Protein AF-A0A9D3ZJ87-F1 (afdb_monomer_lite)

Secondary structure (DSSP, 8-state):
-PPPPPHHHHHHHHHHHHHHTTEEEEPSSSSS--TTTS--STTT--GGGS-TT-HHHHHHHTTSPPP-GGG-S-EEEETTSTT----HHHHHHHHHHHH--TT-HHHHHHHHS---HHHHT--

Sequence (123 aa):
MKHKCSYMWKAVAKAWPLLCSNMIWSIGNGGTVWCWEDNWVPTIGPLNQYVLGHDDVVNRIISIPPPSESAGLDTLSWSKTTSGVFSVKSGYSLLKEESWNPKDEIWNVVWKAPGPQRVRQFI

Radius of gyration: 20.18 Å; chains: 1; bounding box: 50×33×56 Å

Organism: NCBI:txid47602

Structure (mmCIF, N/CA/C/O backbone):
data_AF-A0A9D3ZJ87-F1
#
_entry.id   AF-A0A9D3ZJ87-F1
#
loop_
_atom_site.group_PDB
_atom_site.id
_atom_site.type_symbol
_atom_site.label_atom_id
_atom_site.label_alt_id
_atom_site.label_comp_id
_atom_site.label_asym_id
_atom_site.label_entity_id
_atom_site.label_seq_id
_atom_site.pdbx_PDB_ins_code
_atom_site.Cartn_x
_atom_site.Cartn_y
_atom_site.Cartn_z
_atom_site.occupancy
_atom_site.B_iso_or_equiv
_atom_site.auth_seq_id
_atom_site.auth_comp_id
_atom_site.auth_asym_id
_atom_site.auth_atom_id
_atom_site.pdbx_PDB_model_num
ATOM 1 N N . MET A 1 1 ? -6.161 -22.642 30.252 1.00 41.47 1 MET A N 1
ATOM 2 C CA . MET A 1 1 ? -6.887 -21.355 30.352 1.00 41.47 1 MET A CA 1
ATOM 3 C C . MET A 1 1 ? -6.684 -20.591 29.049 1.00 41.47 1 MET A C 1
ATOM 5 O O . MET A 1 1 ? -5.540 -20.363 28.688 1.00 41.47 1 MET A O 1
ATOM 9 N N . LYS A 1 2 ? -7.742 -20.259 28.297 1.00 55.22 2 LYS A N 1
ATOM 10 C CA . LYS A 1 2 ? -7.614 -19.388 27.113 1.00 55.22 2 LYS A CA 1
ATOM 11 C C . LYS A 1 2 ? -7.743 -17.939 27.581 1.00 55.22 2 LYS A C 1
ATOM 13 O O . LYS A 1 2 ? -8.790 -17.571 28.108 1.00 55.22 2 LYS A O 1
ATOM 18 N N . HIS A 1 3 ? -6.695 -17.133 27.424 1.00 64.25 3 HIS A N 1
ATOM 19 C CA . HIS A 1 3 ? -6.775 -15.703 27.717 1.00 64.25 3 HIS A CA 1
ATOM 20 C C . HIS A 1 3 ? -7.796 -15.048 26.778 1.00 64.25 3 HIS A C 1
ATOM 22 O O . HIS A 1 3 ? -7.715 -15.186 25.556 1.00 64.25 3 HIS A O 1
ATOM 28 N N . LYS A 1 4 ? -8.785 -14.344 27.342 1.00 77.19 4 LYS A N 1
ATOM 29 C CA . LYS A 1 4 ? -9.689 -13.505 26.549 1.00 77.19 4 LYS A CA 1
ATOM 30 C C . LYS A 1 4 ? -8.874 -12.346 25.970 1.00 77.19 4 LYS A 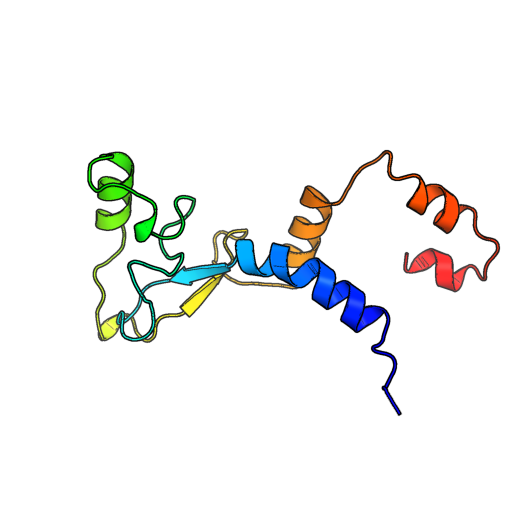C 1
ATOM 32 O O . LYS A 1 4 ? -8.349 -11.528 26.716 1.00 77.19 4 LYS A O 1
ATOM 37 N N . CYS A 1 5 ? -8.785 -12.283 24.644 1.00 75.31 5 CYS A N 1
ATOM 38 C CA . CYS A 1 5 ? -8.173 -11.160 23.936 1.00 75.31 5 CYS A CA 1
ATOM 39 C C . CYS A 1 5 ? -8.980 -9.869 24.190 1.00 75.31 5 CYS A C 1
ATOM 41 O O . CYS A 1 5 ? -10.217 -9.925 24.238 1.00 75.31 5 CYS A O 1
ATOM 43 N N . SER A 1 6 ? -8.307 -8.728 24.377 1.00 84.12 6 SER A N 1
ATOM 44 C CA . SER A 1 6 ? -8.972 -7.459 24.712 1.00 84.12 6 SER A CA 1
ATOM 45 C C . SER A 1 6 ? -9.861 -6.963 23.564 1.00 84.12 6 SER A C 1
ATOM 47 O O . SER A 1 6 ? -9.618 -7.270 22.396 1.00 84.12 6 SER A O 1
ATOM 49 N N . TYR A 1 7 ? -10.902 -6.182 23.877 1.00 77.31 7 TYR A N 1
ATOM 50 C CA . TYR A 1 7 ? -11.768 -5.582 22.851 1.00 77.31 7 TYR A CA 1
ATOM 51 C C . TYR A 1 7 ? -10.989 -4.688 21.880 1.00 77.31 7 TYR A C 1
ATOM 53 O O . TYR A 1 7 ? -11.280 -4.692 20.689 1.00 77.31 7 TYR A O 1
ATOM 61 N N . MET A 1 8 ? -9.952 -4.005 22.371 1.00 74.19 8 MET A N 1
ATOM 62 C CA . MET A 1 8 ? -9.047 -3.208 21.545 1.00 74.19 8 MET A CA 1
ATOM 63 C C . MET A 1 8 ? -8.314 -4.074 20.514 1.00 74.19 8 MET A C 1
ATOM 65 O O . MET A 1 8 ? -8.360 -3.770 19.328 1.00 74.19 8 MET A O 1
ATOM 69 N N . TRP A 1 9 ? -7.709 -5.192 20.928 1.00 75.06 9 TRP A N 1
ATOM 70 C CA . TRP A 1 9 ? -7.021 -6.096 19.999 1.00 75.06 9 TRP A CA 1
ATOM 71 C C . TRP A 1 9 ? -7.972 -6.741 18.992 1.00 75.06 9 TRP A C 1
ATOM 73 O O . TRP A 1 9 ? -7.603 -6.928 17.838 1.00 75.06 9 TRP A O 1
ATOM 83 N N . LYS A 1 10 ? -9.221 -7.014 19.385 1.00 78.94 10 LYS A N 1
ATOM 84 C CA . LYS A 1 10 ? -10.262 -7.470 18.452 1.00 78.94 10 LYS A CA 1
ATOM 85 C C . LYS A 1 10 ? -10.635 -6.397 17.428 1.00 78.94 10 LYS A C 1
ATOM 87 O O . LYS A 1 10 ? -10.821 -6.727 16.263 1.00 78.94 10 LYS A O 1
ATOM 92 N N . ALA A 1 11 ? -10.741 -5.136 17.846 1.00 78.75 11 ALA A N 1
ATOM 93 C CA . ALA A 1 11 ? -11.019 -4.021 16.944 1.00 78.75 11 ALA A CA 1
ATOM 94 C C . ALA A 1 11 ? -9.863 -3.801 15.957 1.00 78.75 11 ALA A C 1
ATOM 96 O O . ALA A 1 11 ? -10.104 -3.700 14.758 1.00 78.75 11 ALA A O 1
ATOM 97 N N . VAL A 1 12 ? -8.615 -3.829 16.441 1.00 80.25 12 VAL A N 1
ATOM 98 C CA . VAL A 1 12 ? -7.415 -3.757 15.592 1.00 80.25 12 VAL A CA 1
ATOM 99 C C . VAL A 1 12 ? -7.386 -4.919 14.604 1.00 80.25 12 VAL A C 1
ATOM 101 O O . VAL A 1 12 ? -7.238 -4.687 13.411 1.00 80.25 12 VAL A O 1
ATOM 104 N N . ALA A 1 13 ? -7.611 -6.154 15.060 1.00 82.25 13 ALA A N 1
ATOM 105 C CA . ALA A 1 13 ? -7.657 -7.323 14.182 1.00 82.25 13 ALA A CA 1
ATOM 106 C C . ALA A 1 13 ? -8.766 -7.228 13.121 1.00 82.25 13 ALA A C 1
ATOM 108 O O . ALA A 1 13 ? -8.582 -7.694 12.003 1.00 82.25 13 ALA A O 1
ATOM 109 N N . LYS A 1 14 ? -9.903 -6.600 13.446 1.00 81.81 14 LYS A N 1
ATOM 110 C CA . LYS A 1 14 ? -10.996 -6.368 12.493 1.00 81.81 14 LYS A CA 1
ATOM 111 C C . LYS A 1 14 ? -10.653 -5.288 11.460 1.00 81.81 14 LYS A C 1
ATOM 113 O O . LYS A 1 14 ? -11.063 -5.410 10.313 1.00 81.81 14 LYS A O 1
ATOM 118 N N . ALA A 1 15 ? -9.915 -4.254 11.857 1.00 83.69 15 ALA A N 1
ATOM 119 C CA . ALA A 1 15 ? -9.440 -3.197 10.963 1.00 83.69 15 ALA A CA 1
ATOM 120 C C . ALA A 1 15 ? -8.230 -3.629 10.116 1.00 83.69 15 ALA A C 1
ATOM 122 O O . ALA A 1 15 ? -7.995 -3.066 9.050 1.00 83.69 15 ALA A O 1
ATOM 123 N N . TRP A 1 16 ? -7.472 -4.628 10.578 1.00 86.12 16 TRP A N 1
ATOM 124 C CA . TRP A 1 16 ? -6.216 -5.066 9.972 1.00 86.12 16 TRP A CA 1
ATOM 125 C C . TRP A 1 16 ? -6.316 -5.391 8.473 1.00 86.12 16 TRP A C 1
ATOM 127 O O . TRP A 1 16 ? -5.491 -4.869 7.728 1.00 86.12 16 TRP A O 1
ATOM 137 N N . PRO A 1 17 ? -7.323 -6.142 7.978 1.00 87.75 17 PRO A N 1
ATOM 138 C CA . PRO A 1 17 ? -7.426 -6.438 6.549 1.00 87.75 17 PRO A CA 1
ATOM 139 C C . PRO A 1 17 ? -7.591 -5.183 5.683 1.00 87.75 17 PRO A C 1
ATOM 141 O O . PRO A 1 17 ? -6.965 -5.095 4.632 1.00 87.75 17 PRO A O 1
ATOM 144 N N . LEU A 1 18 ? -8.376 -4.200 6.147 1.00 85.31 18 LEU A N 1
ATOM 145 C CA . LEU A 1 18 ? -8.597 -2.930 5.439 1.00 85.31 18 LEU A CA 1
ATOM 146 C C . LEU A 1 18 ? -7.340 -2.058 5.436 1.00 85.31 18 LEU A C 1
ATOM 148 O O . LEU A 1 18 ? -7.057 -1.350 4.474 1.00 85.31 18 LEU A O 1
ATOM 152 N N . LEU A 1 19 ? -6.558 -2.102 6.516 1.00 86.56 19 LEU A N 1
ATOM 153 C CA . LEU A 1 19 ? -5.263 -1.433 6.540 1.00 86.56 19 LEU A CA 1
ATOM 154 C C . LEU A 1 19 ? -4.308 -2.116 5.552 1.00 86.56 19 LEU A C 1
ATOM 156 O O . LEU A 1 19 ? -3.775 -1.458 4.666 1.00 86.56 19 LEU A O 1
ATOM 160 N N . CYS A 1 20 ? -4.144 -3.435 5.628 1.00 86.06 20 CYS A N 1
ATOM 161 C CA . CYS A 1 20 ? -3.227 -4.167 4.755 1.00 86.06 20 CYS A CA 1
ATOM 162 C C . CYS A 1 20 ? -3.577 -4.064 3.266 1.00 86.06 20 CYS A C 1
ATOM 164 O O . CYS A 1 20 ? -2.668 -3.955 2.452 1.00 86.06 20 CYS A O 1
ATOM 166 N N . SER A 1 21 ? -4.859 -4.022 2.889 1.00 85.44 21 SER A N 1
ATOM 167 C CA . SER A 1 21 ? -5.262 -3.853 1.482 1.00 85.44 21 SER A CA 1
ATOM 168 C C . SER A 1 21 ? -4.844 -2.508 0.881 1.00 85.44 21 SER A C 1
ATOM 170 O O . SER A 1 21 ? -4.850 -2.343 -0.336 1.00 85.44 21 SER A O 1
ATOM 172 N N . ASN A 1 22 ? -4.491 -1.538 1.725 1.00 88.94 22 ASN A N 1
ATOM 173 C CA . ASN A 1 22 ? -4.045 -0.207 1.330 1.00 88.94 22 ASN A CA 1
ATOM 174 C C . ASN A 1 22 ? -2.533 0.001 1.536 1.00 88.94 22 ASN A C 1
ATOM 176 O O . ASN A 1 22 ? -2.027 1.116 1.393 1.00 88.94 22 ASN A O 1
ATOM 180 N N . MET A 1 23 ? -1.803 -1.072 1.843 1.00 88.94 23 MET A N 1
ATOM 181 C CA . MET A 1 23 ? -0.345 -1.106 1.836 1.00 88.94 23 MET A CA 1
ATOM 182 C C . MET A 1 23 ? 0.145 -1.609 0.476 1.00 88.94 23 MET A C 1
ATOM 184 O O . MET A 1 23 ? -0.405 -2.554 -0.084 1.00 88.94 23 MET A O 1
ATOM 188 N N . ILE A 1 24 ? 1.161 -0.944 -0.065 1.00 91.31 24 ILE A N 1
ATOM 189 C CA . ILE A 1 24 ? 1.744 -1.222 -1.379 1.00 91.31 24 ILE A CA 1
ATOM 190 C C . ILE A 1 24 ? 3.260 -1.195 -1.223 1.00 91.31 24 ILE A C 1
ATOM 192 O O . ILE A 1 24 ? 3.796 -0.347 -0.514 1.00 91.31 24 ILE A O 1
ATOM 196 N N . TRP A 1 25 ? 3.963 -2.103 -1.876 1.00 91.81 25 TRP A N 1
ATOM 197 C CA . TRP A 1 25 ? 5.415 -2.100 -1.910 1.00 91.81 25 TRP A CA 1
ATOM 198 C C . TRP A 1 25 ? 5.952 -1.016 -2.845 1.00 91.81 25 TRP A C 1
ATOM 200 O O . TRP A 1 25 ? 5.538 -0.901 -3.995 1.00 91.81 25 TRP A O 1
ATOM 210 N N . SER A 1 26 ? 6.908 -0.236 -2.353 1.00 90.19 26 SER A N 1
ATOM 211 C CA . SER A 1 26 ? 7.767 0.610 -3.171 1.00 90.19 26 SER A CA 1
ATOM 212 C C . SER A 1 26 ? 9.047 -0.154 -3.474 1.00 90.19 26 SER A C 1
ATOM 214 O O . SER A 1 26 ? 9.768 -0.546 -2.553 1.00 90.19 26 SER A O 1
ATOM 216 N N . ILE A 1 27 ? 9.326 -0.341 -4.762 1.00 91.56 27 ILE A N 1
ATOM 217 C CA . ILE A 1 27 ? 10.531 -1.023 -5.233 1.00 91.56 27 ILE A CA 1
ATOM 218 C C . ILE A 1 27 ? 11.760 -0.151 -4.959 1.00 91.56 27 ILE A C 1
ATOM 220 O O . ILE A 1 27 ? 11.798 1.017 -5.345 1.00 91.56 27 ILE A O 1
ATOM 224 N N . GLY A 1 28 ? 12.755 -0.742 -4.302 1.00 91.88 28 GLY A N 1
ATOM 225 C CA . GLY A 1 28 ? 14.112 -0.227 -4.166 1.00 91.88 28 GLY A CA 1
ATOM 226 C C . GLY A 1 28 ? 15.068 -1.116 -4.958 1.00 91.88 28 GLY A C 1
ATOM 227 O O . GLY A 1 28 ? 15.177 -1.000 -6.178 1.00 91.88 28 GLY A O 1
ATOM 228 N N . ASN A 1 29 ? 15.743 -2.034 -4.271 1.00 92.44 29 ASN A N 1
ATOM 229 C CA . ASN A 1 29 ? 16.669 -2.994 -4.871 1.00 92.44 29 ASN A CA 1
ATOM 230 C C . ASN A 1 29 ? 15.985 -4.246 -5.446 1.00 92.44 29 ASN A C 1
ATOM 232 O O . ASN A 1 29 ? 16.650 -5.038 -6.110 1.00 92.44 29 ASN A O 1
ATOM 236 N N . GLY A 1 30 ? 14.686 -4.442 -5.199 1.00 90.38 30 GLY A N 1
ATOM 237 C CA . GLY A 1 30 ? 13.916 -5.595 -5.668 1.00 90.38 30 GLY A CA 1
ATOM 238 C C . GLY A 1 30 ? 14.297 -6.918 -5.000 1.00 90.38 30 GLY A C 1
ATOM 239 O O . GLY A 1 30 ? 13.954 -7.978 -5.517 1.00 90.38 30 GLY A O 1
ATOM 240 N N . GLY A 1 31 ? 15.035 -6.883 -3.885 1.00 91.31 31 GLY A N 1
ATOM 241 C CA . GLY A 1 31 ? 15.514 -8.084 -3.198 1.00 91.31 31 GLY A CA 1
ATOM 242 C C . GLY A 1 31 ? 14.469 -8.745 -2.298 1.00 91.31 31 GLY A C 1
ATOM 243 O O . GLY A 1 31 ? 14.640 -9.902 -1.919 1.00 91.31 31 GLY A O 1
ATOM 244 N N . THR A 1 32 ? 13.406 -8.024 -1.936 1.00 90.81 32 THR A N 1
ATOM 245 C CA . THR A 1 32 ? 12.354 -8.515 -1.031 1.00 90.81 32 THR A CA 1
ATOM 246 C C . THR A 1 32 ? 10.976 -8.580 -1.676 1.00 90.81 32 THR A C 1
ATOM 248 O O . THR A 1 32 ? 10.194 -9.449 -1.305 1.00 90.81 32 THR A O 1
ATOM 251 N N . VAL A 1 33 ? 10.690 -7.721 -2.657 1.00 90.56 33 VAL A N 1
ATOM 252 C CA . VAL A 1 33 ? 9.397 -7.698 -3.354 1.00 90.56 33 VAL A CA 1
ATOM 253 C C . VAL A 1 33 ? 9.288 -8.853 -4.343 1.00 90.56 33 VAL A C 1
ATOM 255 O O . VAL A 1 33 ? 10.104 -8.999 -5.254 1.00 90.56 33 VAL A O 1
ATOM 258 N N . TRP A 1 34 ? 8.223 -9.641 -4.232 1.00 89.62 34 TRP A N 1
ATOM 259 C CA . TRP A 1 34 ? 7.874 -10.645 -5.230 1.00 89.62 34 TRP A CA 1
ATOM 260 C C . TRP A 1 34 ? 7.030 -10.005 -6.320 1.00 89.62 34 TRP A C 1
ATOM 262 O O . TRP A 1 34 ? 5.814 -9.895 -6.205 1.00 89.62 34 TRP A O 1
ATOM 272 N N . CYS A 1 35 ? 7.676 -9.597 -7.411 1.00 84.88 35 CYS A N 1
ATOM 273 C CA . CYS A 1 35 ? 7.060 -8.777 -8.458 1.00 84.88 35 CYS A CA 1
ATOM 274 C C . CYS A 1 35 ? 5.754 -9.340 -9.059 1.00 84.88 35 CYS A C 1
ATOM 276 O O . CYS A 1 35 ? 4.943 -8.575 -9.579 1.00 84.88 35 CYS A O 1
ATOM 278 N N . TRP A 1 36 ? 5.518 -10.650 -8.989 1.00 86.50 36 TRP A N 1
ATOM 279 C CA . TRP A 1 36 ? 4.293 -11.269 -9.500 1.00 86.50 36 TRP A CA 1
ATOM 280 C C . TRP A 1 36 ? 3.175 -11.387 -8.459 1.00 86.50 36 TRP A C 1
ATOM 282 O O . TRP A 1 36 ? 2.003 -11.349 -8.832 1.00 86.50 36 TRP A O 1
ATOM 292 N N . GLU A 1 37 ? 3.515 -11.539 -7.179 1.00 88.44 37 GLU A N 1
ATOM 293 C CA . GLU A 1 37 ? 2.560 -11.852 -6.103 1.00 88.44 37 GLU A CA 1
ATOM 294 C C . GLU A 1 37 ? 2.251 -10.652 -5.207 1.00 88.44 37 GLU A C 1
ATOM 296 O O . GLU A 1 37 ? 1.131 -10.519 -4.712 1.00 88.44 37 GLU A O 1
ATOM 301 N N . ASP A 1 38 ? 3.222 -9.765 -5.020 1.00 89.06 38 ASP A N 1
ATOM 302 C CA . ASP A 1 38 ? 3.075 -8.591 -4.180 1.00 89.06 38 ASP A CA 1
ATOM 303 C C . ASP A 1 38 ? 2.388 -7.445 -4.922 1.00 89.06 38 ASP A C 1
ATOM 305 O O . ASP A 1 38 ? 2.538 -7.240 -6.128 1.00 89.06 38 ASP A O 1
ATOM 309 N N . ASN A 1 39 ? 1.656 -6.633 -4.163 1.00 88.69 39 ASN A N 1
ATOM 310 C CA . ASN A 1 39 ? 1.096 -5.391 -4.668 1.00 88.69 39 ASN A CA 1
ATOM 311 C C . ASN A 1 39 ? 2.154 -4.285 -4.605 1.00 88.69 39 ASN A C 1
ATOM 313 O O . ASN A 1 39 ? 2.363 -3.695 -3.548 1.00 88.69 39 ASN A O 1
ATOM 317 N N . TRP A 1 40 ? 2.803 -4.002 -5.730 1.00 88.56 40 TRP A N 1
ATOM 318 C CA . TRP A 1 40 ? 3.758 -2.895 -5.882 1.00 88.56 40 TRP A CA 1
ATOM 319 C C . TRP A 1 40 ? 3.353 -1.900 -6.981 1.00 88.56 40 TRP A C 1
ATOM 321 O O . TRP A 1 40 ? 3.929 -0.819 -7.085 1.00 88.56 40 TRP A O 1
ATOM 331 N N . VAL A 1 41 ? 2.332 -2.232 -7.783 1.00 86.88 41 VAL A N 1
ATOM 332 C CA . VAL A 1 41 ? 1.783 -1.350 -8.819 1.00 86.88 41 VAL A CA 1
ATOM 333 C C . VAL A 1 41 ? 0.456 -0.758 -8.331 1.00 86.88 41 VAL A C 1
ATOM 335 O O . VAL A 1 41 ? -0.542 -1.482 -8.221 1.00 86.88 41 VAL A O 1
ATOM 338 N N . PRO A 1 42 ? 0.392 0.561 -8.061 1.00 79.06 42 PRO A N 1
ATOM 339 C CA . PRO A 1 42 ? -0.807 1.187 -7.522 1.00 79.06 42 PRO A CA 1
ATOM 340 C C . PRO A 1 42 ? -2.053 0.900 -8.357 1.00 79.06 42 PRO A C 1
ATOM 342 O O . PRO A 1 42 ? -2.033 1.024 -9.581 1.00 79.06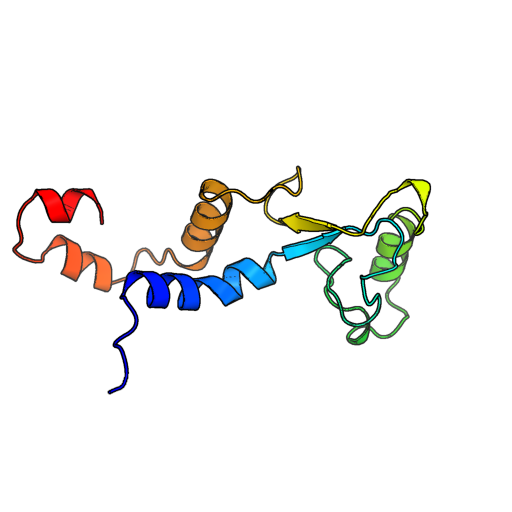 42 PRO A O 1
ATOM 345 N N . THR A 1 43 ? -3.162 0.578 -7.683 1.00 78.44 43 THR A N 1
ATOM 346 C CA . THR A 1 43 ? -4.513 0.316 -8.238 1.00 78.44 43 THR A CA 1
ATOM 347 C C . THR A 1 43 ? -4.672 -0.915 -9.140 1.00 78.44 43 THR A C 1
ATOM 349 O O . THR A 1 43 ? -5.796 -1.205 -9.536 1.00 78.44 43 THR A O 1
ATOM 352 N N . ILE A 1 44 ? -3.590 -1.633 -9.444 1.00 81.75 44 ILE A N 1
ATOM 353 C CA . ILE A 1 44 ? -3.622 -2.892 -10.205 1.00 81.75 44 ILE A CA 1
ATOM 354 C C . ILE A 1 44 ? -3.594 -4.067 -9.227 1.00 81.75 44 ILE A C 1
ATOM 356 O O . ILE A 1 44 ? -4.451 -4.939 -9.280 1.00 81.75 44 ILE A O 1
ATOM 360 N N . GLY A 1 45 ? -2.677 -4.053 -8.259 1.00 81.62 45 GLY A N 1
ATOM 361 C CA . GLY A 1 45 ? -2.472 -5.211 -7.392 1.00 81.62 45 GLY A CA 1
ATOM 362 C C . GLY A 1 45 ? -1.450 -6.194 -7.977 1.00 81.62 45 GLY A C 1
ATOM 363 O O . GLY A 1 45 ? -0.595 -5.782 -8.764 1.00 81.62 45 GLY A O 1
ATOM 364 N N . PRO A 1 46 ? -1.496 -7.474 -7.569 1.00 86.12 46 PRO A N 1
ATOM 365 C CA . PRO A 1 46 ? -0.548 -8.496 -8.008 1.00 86.12 46 PRO A CA 1
ATOM 366 C C . PRO A 1 46 ? -0.607 -8.742 -9.516 1.00 86.12 46 PRO A C 1
ATOM 368 O O . PRO A 1 46 ? -1.683 -8.939 -10.084 1.00 86.12 46 PRO A O 1
ATOM 371 N N . LEU A 1 47 ? 0.555 -8.794 -10.166 1.00 85.06 47 LEU A N 1
ATOM 372 C CA . LEU A 1 47 ? 0.633 -8.977 -11.617 1.00 85.06 47 LEU A CA 1
ATOM 373 C C . LEU A 1 47 ? 0.241 -10.386 -12.073 1.00 85.06 47 LEU A C 1
ATOM 375 O O . LEU A 1 47 ? -0.164 -10.552 -13.219 1.00 85.06 47 LEU A O 1
ATOM 379 N N . ASN A 1 48 ? 0.299 -11.393 -11.198 1.00 83.75 48 ASN A N 1
ATOM 380 C CA . ASN A 1 48 ? -0.110 -12.763 -11.527 1.00 83.75 48 ASN A CA 1
ATOM 381 C C . ASN A 1 48 ? -1.605 -12.902 -11.882 1.00 83.75 48 ASN A C 1
ATOM 383 O O . ASN A 1 48 ? -2.000 -13.918 -12.452 1.00 83.75 48 ASN A O 1
ATOM 387 N N . GLN A 1 49 ? -2.426 -11.891 -11.579 1.00 77.25 49 GLN A N 1
ATOM 388 C CA . GLN A 1 49 ? -3.845 -11.843 -11.944 1.00 77.25 49 GLN A CA 1
ATOM 389 C C . GLN A 1 49 ? -4.084 -11.220 -13.326 1.00 77.25 49 GLN A C 1
ATOM 391 O O . GLN A 1 49 ? -5.192 -11.312 -13.856 1.00 77.25 49 GLN A O 1
ATOM 396 N N . TYR A 1 50 ? -3.061 -10.606 -13.925 1.00 77.38 50 TYR A N 1
ATOM 397 C CA . TYR A 1 50 ? -3.160 -9.906 -15.199 1.00 77.38 50 TYR A CA 1
ATOM 398 C C . TYR A 1 50 ? -2.495 -10.722 -16.307 1.00 77.38 50 TYR A C 1
ATOM 400 O O . TYR A 1 50 ? -1.309 -11.043 -16.255 1.00 77.38 50 TYR A O 1
ATOM 408 N N . VAL A 1 51 ? -3.263 -11.042 -17.350 1.00 63.41 51 VAL A N 1
ATOM 409 C CA . VAL A 1 51 ? -2.705 -11.605 -18.583 1.00 63.41 51 VAL A CA 1
ATOM 410 C C . VAL A 1 51 ? -1.912 -10.490 -19.268 1.00 63.41 51 VAL A C 1
ATOM 412 O O . VAL A 1 51 ? -2.479 -9.454 -19.612 1.00 63.41 51 VAL A O 1
ATOM 415 N N . LEU A 1 52 ? -0.598 -10.684 -19.420 1.00 61.69 52 LEU A N 1
ATOM 416 C CA . LEU A 1 52 ? 0.314 -9.761 -20.105 1.00 61.69 52 LEU A CA 1
ATOM 417 C C . LEU A 1 52 ? -0.271 -9.392 -21.481 1.00 61.69 52 LEU A C 1
ATOM 419 O O . LEU A 1 52 ? -0.331 -10.234 -22.374 1.00 61.69 52 LEU A O 1
ATOM 423 N N . GLY A 1 53 ? -0.758 -8.159 -21.630 1.00 62.97 53 GLY A N 1
ATOM 424 C CA . GLY A 1 53 ? -1.445 -7.717 -22.850 1.00 62.97 53 GLY A CA 1
ATOM 425 C C . GLY A 1 53 ? -2.345 -6.490 -22.694 1.00 62.97 53 GLY A C 1
ATOM 426 O O . GLY A 1 53 ? -2.775 -5.937 -23.699 1.00 62.97 53 GLY A O 1
ATOM 427 N N . HIS A 1 54 ? -2.630 -6.042 -21.468 1.00 76.56 54 HIS A N 1
ATOM 428 C CA . HIS A 1 54 ? -3.306 -4.762 -21.248 1.00 76.56 54 HIS A CA 1
ATOM 429 C C . HIS A 1 54 ? -2.252 -3.638 -21.215 1.00 76.56 54 HIS A C 1
ATOM 431 O O . HIS A 1 54 ? -1.389 -3.595 -20.332 1.00 76.56 54 HIS A O 1
ATOM 437 N N . ASP A 1 55 ? -2.278 -2.767 -22.228 1.00 78.75 55 ASP A N 1
ATOM 438 C CA . ASP A 1 55 ? -1.254 -1.733 -22.448 1.00 78.75 55 ASP A CA 1
ATOM 439 C C . ASP A 1 55 ? -1.133 -0.742 -21.278 1.00 78.75 55 ASP A C 1
ATOM 441 O O . ASP A 1 55 ? -0.069 -0.178 -21.028 1.00 78.75 55 ASP A O 1
ATOM 445 N N . ASP A 1 56 ? -2.204 -0.526 -20.518 1.00 83.50 56 ASP A N 1
ATOM 446 C CA . ASP A 1 56 ? -2.217 0.325 -19.322 1.00 83.50 56 ASP A CA 1
ATOM 447 C C . ASP A 1 56 ? -1.338 -0.220 -18.175 1.00 83.50 56 ASP A C 1
ATOM 449 O O . ASP A 1 56 ? -0.676 0.560 -17.488 1.00 83.50 56 ASP A O 1
ATOM 453 N N . VAL A 1 57 ? -1.288 -1.542 -17.981 1.00 82.94 57 VAL A N 1
ATOM 454 C CA . VAL A 1 57 ? -0.472 -2.223 -16.972 1.00 82.94 57 VAL A CA 1
ATOM 455 C C . VAL A 1 57 ? 0.991 -2.081 -17.360 1.00 82.94 57 VAL A C 1
ATOM 457 O O . VAL A 1 57 ? 1.814 -1.688 -16.534 1.00 82.94 57 VAL A O 1
ATOM 460 N N . VAL A 1 58 ? 1.303 -2.316 -18.637 1.00 83.88 58 VAL A N 1
ATOM 461 C CA . VAL A 1 58 ? 2.660 -2.161 -19.173 1.00 83.88 58 VAL A CA 1
ATOM 462 C C . VAL A 1 58 ? 3.137 -0.718 -19.008 1.00 83.88 58 VAL A C 1
ATOM 464 O O . VAL A 1 58 ? 4.205 -0.494 -18.443 1.00 83.88 58 VAL A O 1
ATOM 467 N N . ASN A 1 59 ? 2.321 0.263 -19.404 1.00 87.19 59 ASN A N 1
ATOM 468 C CA . ASN A 1 59 ? 2.647 1.688 -19.289 1.00 87.19 59 ASN A CA 1
ATOM 469 C C . ASN A 1 59 ? 2.887 2.137 -17.837 1.00 87.19 59 ASN A C 1
ATOM 471 O O . ASN A 1 59 ? 3.694 3.032 -17.571 1.00 87.19 59 ASN A O 1
ATOM 475 N N . ARG A 1 60 ? 2.221 1.503 -16.872 1.00 86.62 60 ARG A N 1
ATOM 476 C CA . ARG A 1 60 ? 2.456 1.765 -15.449 1.00 86.62 60 ARG A CA 1
ATOM 477 C C . ARG A 1 60 ? 3.741 1.140 -14.938 1.00 86.62 60 ARG A C 1
ATOM 479 O O . ARG A 1 60 ? 4.466 1.810 -14.212 1.00 86.62 60 ARG A O 1
ATOM 486 N N . ILE A 1 61 ? 4.044 -0.090 -15.344 1.00 87.12 61 ILE A N 1
ATOM 487 C CA . ILE A 1 61 ? 5.282 -0.777 -14.960 1.00 87.12 61 ILE A CA 1
ATOM 488 C C . ILE A 1 61 ? 6.504 -0.007 -15.466 1.00 87.12 61 ILE A C 1
ATOM 490 O O . ILE A 1 61 ? 7.418 0.247 -14.691 1.00 87.12 61 ILE A O 1
ATOM 494 N N . ILE A 1 62 ? 6.503 0.440 -16.726 1.00 86.50 62 ILE A N 1
ATOM 495 C CA . ILE A 1 62 ? 7.630 1.208 -17.291 1.00 86.50 62 ILE A CA 1
ATOM 496 C C . ILE A 1 62 ? 7.823 2.582 -16.631 1.00 86.50 62 ILE A C 1
ATOM 498 O O . ILE A 1 62 ? 8.892 3.171 -16.753 1.00 86.50 62 ILE A O 1
ATOM 502 N N . SER A 1 63 ? 6.793 3.108 -15.958 1.00 86.81 63 SER A N 1
ATOM 503 C CA . SER A 1 63 ? 6.870 4.386 -15.242 1.00 86.81 63 SER A CA 1
ATOM 504 C C . SER A 1 63 ? 7.529 4.250 -13.865 1.00 86.81 63 SER A C 1
ATOM 506 O O . SER A 1 63 ? 7.858 5.257 -13.238 1.00 86.81 63 SER A O 1
ATOM 508 N N . ILE A 1 64 ? 7.710 3.021 -13.375 1.00 86.19 64 ILE A N 1
ATOM 509 C CA . ILE A 1 64 ? 8.381 2.736 -12.109 1.00 86.19 64 ILE A CA 1
ATOM 510 C C . ILE A 1 64 ? 9.878 2.587 -12.411 1.00 86.19 64 ILE A C 1
ATOM 512 O O . ILE A 1 64 ? 10.241 1.841 -13.324 1.00 86.19 64 ILE A O 1
ATOM 516 N N . PRO A 1 65 ? 10.762 3.291 -11.675 1.00 86.25 65 PRO A N 1
ATOM 517 C CA . PRO A 1 65 ? 12.198 3.132 -11.839 1.00 86.25 65 PRO A CA 1
ATOM 518 C C . PRO A 1 65 ? 12.611 1.660 -11.725 1.00 86.25 65 PRO A C 1
ATOM 520 O O . PRO A 1 65 ? 12.093 0.948 -10.859 1.00 86.25 65 PRO A O 1
ATOM 523 N N . PRO A 1 66 ? 13.538 1.190 -12.577 1.00 87.06 66 PRO A N 1
ATOM 524 C CA . PRO A 1 66 ? 14.029 -0.172 -12.478 1.00 87.06 66 PRO A CA 1
ATOM 525 C C . PRO A 1 66 ? 14.693 -0.393 -11.110 1.00 87.06 66 PRO A C 1
ATOM 527 O O . PRO A 1 66 ? 15.311 0.541 -10.585 1.00 87.06 66 PRO A O 1
ATOM 530 N N . PRO A 1 67 ? 14.608 -1.613 -10.549 1.00 89.56 67 PRO A N 1
ATOM 531 C CA . PRO A 1 67 ? 15.255 -1.922 -9.286 1.00 89.56 67 PRO A CA 1
ATOM 532 C C . PRO A 1 67 ? 16.754 -1.629 -9.362 1.00 89.56 67 PRO A C 1
ATOM 534 O O . PRO A 1 67 ? 17.428 -2.036 -10.314 1.00 89.56 67 PRO A O 1
ATOM 537 N N . SER A 1 68 ? 17.286 -0.923 -8.368 1.00 90.25 68 SER A N 1
ATOM 538 C CA . SER A 1 68 ? 18.710 -0.608 -8.308 1.00 90.25 68 SER A CA 1
ATOM 539 C C . SER A 1 68 ? 19.225 -0.619 -6.875 1.00 90.25 68 SER A C 1
ATOM 541 O O . SER A 1 68 ? 18.533 -0.222 -5.939 1.00 90.25 68 SER A O 1
ATOM 543 N N . GLU A 1 69 ? 20.482 -1.025 -6.688 1.00 90.50 69 GLU A N 1
ATOM 544 C CA . GLU A 1 69 ? 21.108 -1.003 -5.359 1.00 90.50 69 GLU A CA 1
ATOM 545 C C . GLU A 1 69 ? 21.173 0.415 -4.772 1.00 90.50 69 GLU A C 1
ATOM 547 O O . GLU A 1 69 ? 21.082 0.597 -3.559 1.00 90.50 69 GLU A O 1
ATOM 552 N N . SER A 1 70 ? 21.261 1.438 -5.630 1.00 91.12 70 SER A N 1
ATOM 553 C CA . SER A 1 70 ? 21.277 2.843 -5.215 1.00 91.12 70 SER A CA 1
ATOM 554 C C . SER A 1 70 ? 19.934 3.339 -4.671 1.00 91.12 70 SER A C 1
ATOM 556 O O . SER A 1 70 ? 19.913 4.345 -3.967 1.00 91.12 70 SER A O 1
ATOM 558 N N . ALA A 1 71 ? 18.821 2.675 -5.003 1.00 87.81 71 ALA A N 1
ATOM 559 C CA . ALA A 1 71 ? 17.490 3.024 -4.510 1.00 87.81 71 ALA A CA 1
ATOM 560 C C . ALA A 1 71 ? 17.247 2.549 -3.062 1.00 87.81 71 ALA A C 1
ATOM 562 O O . ALA A 1 71 ? 16.300 3.000 -2.421 1.00 87.81 71 ALA A O 1
ATOM 563 N N . GLY A 1 72 ? 18.126 1.696 -2.522 1.00 91.81 72 GLY A N 1
ATOM 564 C CA . GLY A 1 72 ? 18.024 1.165 -1.164 1.00 91.81 72 GLY A CA 1
ATOM 565 C C . GLY A 1 72 ? 17.132 -0.074 -1.066 1.00 91.81 72 GLY A C 1
ATOM 566 O O . GLY A 1 72 ? 16.879 -0.756 -2.053 1.00 91.81 72 GLY A O 1
ATOM 567 N N . LEU A 1 73 ? 16.694 -0.411 0.148 1.00 92.62 73 LEU A N 1
ATOM 568 C CA . LEU A 1 73 ? 15.810 -1.558 0.381 1.00 92.62 73 LEU A CA 1
ATOM 569 C C . LEU A 1 73 ? 14.395 -1.268 -0.125 1.00 92.62 73 LEU A C 1
ATOM 571 O O . LEU A 1 73 ? 13.954 -0.119 -0.105 1.00 92.62 73 LEU A O 1
ATOM 575 N N . ASP A 1 74 ? 13.662 -2.312 -0.511 1.00 92.69 74 ASP A N 1
ATOM 576 C CA . ASP A 1 74 ? 12.232 -2.158 -0.767 1.00 92.69 74 ASP A CA 1
ATOM 577 C C . ASP A 1 74 ? 11.508 -1.735 0.520 1.00 92.69 74 ASP A C 1
ATOM 579 O O . ASP A 1 74 ? 11.865 -2.139 1.632 1.00 92.69 74 ASP A O 1
ATOM 583 N N . THR A 1 75 ? 10.478 -0.903 0.381 1.00 91.00 75 THR A N 1
ATOM 584 C CA . THR A 1 75 ? 9.764 -0.333 1.530 1.00 91.00 75 THR A CA 1
ATOM 585 C C . THR A 1 75 ? 8.260 -0.471 1.391 1.00 91.00 75 THR A C 1
ATOM 587 O O . THR A 1 75 ? 7.709 -0.431 0.293 1.00 91.00 75 THR A O 1
ATOM 590 N N . LEU A 1 76 ? 7.569 -0.601 2.523 1.00 89.94 76 LEU A N 1
ATOM 591 C CA . LEU A 1 76 ? 6.113 -0.599 2.545 1.00 89.94 76 LEU A CA 1
ATOM 592 C C . LEU A 1 76 ? 5.594 0.842 2.539 1.00 89.94 76 LEU A C 1
ATOM 594 O O . LEU A 1 76 ? 5.922 1.636 3.421 1.00 89.94 76 LEU A O 1
ATOM 598 N N . SER A 1 77 ? 4.754 1.157 1.564 1.00 90.69 77 SER A N 1
ATOM 599 C CA . SER A 1 77 ? 4.142 2.465 1.360 1.00 90.69 77 SER A CA 1
ATOM 600 C C . SER A 1 77 ? 2.632 2.424 1.585 1.00 90.69 77 SER A C 1
ATOM 602 O O . SER A 1 77 ? 1.944 1.440 1.314 1.00 90.69 77 SER A O 1
ATOM 604 N N . TRP A 1 78 ? 2.100 3.527 2.095 1.00 91.31 78 TRP A N 1
ATOM 605 C CA . TRP A 1 78 ? 0.688 3.728 2.380 1.00 91.31 78 TRP A CA 1
ATOM 606 C C . TRP A 1 78 ? -0.025 4.396 1.203 1.00 91.31 78 TRP A C 1
ATOM 608 O O . TRP A 1 78 ? 0.225 5.560 0.903 1.00 91.31 78 TRP A O 1
ATOM 618 N N . SER A 1 79 ? -0.962 3.694 0.562 1.00 88.31 79 SER A N 1
ATOM 619 C CA . SER A 1 79 ? -1.597 4.159 -0.681 1.00 88.31 79 SER A CA 1
ATOM 620 C C . SER A 1 79 ? -2.568 5.329 -0.503 1.00 88.31 79 SER A C 1
ATOM 622 O O . SER A 1 79 ? -2.911 6.002 -1.474 1.00 88.31 79 SER A O 1
ATOM 624 N N . LYS A 1 80 ? -3.024 5.594 0.729 1.00 88.19 80 LYS A N 1
ATOM 625 C CA . LYS A 1 80 ? -3.984 6.676 1.023 1.00 88.19 80 LYS A CA 1
ATOM 626 C C . LYS A 1 80 ? -3.313 8.022 1.293 1.00 88.19 80 LYS A C 1
ATOM 628 O O . LYS A 1 80 ? -3.996 8.975 1.660 1.00 88.19 80 LYS A O 1
ATOM 633 N N . THR A 1 81 ? -1.992 8.124 1.156 1.00 87.81 81 THR A N 1
ATOM 634 C CA . THR A 1 81 ? -1.263 9.395 1.237 1.00 87.81 81 THR A CA 1
ATOM 635 C C . THR A 1 81 ? -0.324 9.540 0.046 1.00 87.81 81 THR A C 1
ATOM 637 O O . THR A 1 81 ? 0.267 8.575 -0.422 1.00 87.81 81 THR A O 1
ATOM 640 N N . THR A 1 82 ? -0.150 10.770 -0.438 1.00 85.00 82 THR A N 1
ATOM 641 C CA . THR A 1 82 ? 0.787 11.068 -1.536 1.00 85.00 82 THR A CA 1
ATOM 642 C C . THR A 1 82 ? 2.249 10.902 -1.127 1.00 85.00 82 THR A C 1
ATOM 644 O O . THR A 1 82 ? 3.098 10.675 -1.978 1.00 85.00 82 THR A O 1
ATOM 647 N N . SER A 1 83 ? 2.547 11.000 0.172 1.00 86.44 83 SER A N 1
ATOM 648 C CA . SER A 1 83 ? 3.885 10.764 0.716 1.00 86.44 83 SER A CA 1
ATOM 649 C C . SER A 1 83 ? 4.221 9.284 0.899 1.00 86.44 83 SER A C 1
ATOM 651 O O . SER A 1 83 ? 5.356 8.976 1.244 1.00 86.44 83 SER A O 1
ATOM 653 N N . GLY A 1 84 ? 3.246 8.375 0.771 1.00 86.88 84 GLY A N 1
ATOM 654 C CA . GLY A 1 84 ? 3.431 6.959 1.092 1.00 86.88 84 GLY A CA 1
ATOM 655 C C . GLY A 1 84 ? 3.608 6.671 2.588 1.00 86.88 84 GLY A C 1
ATOM 656 O O . GLY A 1 84 ? 3.817 5.524 2.971 1.00 86.88 84 GLY A O 1
ATOM 657 N N . VAL A 1 85 ? 3.512 7.675 3.468 1.00 88.94 85 VAL A N 1
ATOM 658 C CA . VAL A 1 85 ? 3.721 7.491 4.911 1.00 88.94 85 VAL A CA 1
ATOM 659 C C . VAL A 1 85 ? 2.410 7.135 5.604 1.00 88.94 85 VAL A C 1
ATOM 661 O O . VAL A 1 85 ? 1.408 7.854 5.494 1.00 88.94 85 VAL A O 1
ATOM 664 N N . PHE A 1 86 ? 2.434 6.042 6.367 1.00 88.62 86 PHE A N 1
ATOM 665 C CA . PHE A 1 86 ? 1.333 5.654 7.240 1.00 88.62 86 PHE A CA 1
ATOM 666 C C . PHE A 1 86 ? 1.276 6.534 8.496 1.00 88.62 86 PHE A C 1
ATOM 668 O O . PHE A 1 86 ? 2.290 6.840 9.119 1.00 88.62 86 PHE A O 1
ATOM 675 N N . SER A 1 87 ? 0.064 6.887 8.922 1.00 88.44 87 SER A N 1
ATOM 676 C CA . SER A 1 87 ? -0.190 7.513 10.217 1.00 88.44 87 SER A CA 1
ATOM 677 C C . SER A 1 87 ? -1.495 6.985 10.801 1.00 88.44 87 SER A C 1
ATOM 679 O O . SER A 1 87 ? -2.408 6.612 10.064 1.00 88.44 87 SER A O 1
ATOM 681 N N . VAL A 1 88 ? -1.638 7.034 12.128 1.00 86.06 88 VAL A N 1
ATOM 682 C CA . VAL A 1 88 ? -2.910 6.687 12.788 1.00 86.06 88 VAL A CA 1
ATOM 683 C C . VAL A 1 88 ? -4.064 7.530 12.233 1.00 86.06 88 VAL A C 1
ATOM 685 O O . VAL A 1 88 ? -5.157 7.013 12.031 1.00 86.06 88 VAL A O 1
ATOM 688 N N . LYS A 1 89 ? -3.813 8.806 11.909 1.00 85.06 89 LYS A N 1
ATOM 689 C CA . LYS A 1 89 ? -4.802 9.706 11.304 1.00 85.06 89 LYS A CA 1
ATOM 690 C C . LYS A 1 89 ? -5.264 9.213 9.932 1.00 85.06 89 LYS A C 1
ATOM 692 O O . LYS A 1 89 ? -6.464 9.123 9.709 1.00 85.06 89 LYS A O 1
ATOM 697 N N . SER A 1 90 ? -4.338 8.897 9.025 1.00 88.00 90 SER A N 1
ATOM 698 C CA . SER A 1 90 ? -4.688 8.430 7.677 1.00 88.00 90 SER A CA 1
ATOM 699 C C . SER A 1 90 ? -5.335 7.043 7.696 1.00 88.00 90 SER A C 1
ATOM 701 O O . SER A 1 90 ? -6.279 6.812 6.946 1.00 88.00 90 SER A O 1
ATOM 703 N N . GLY A 1 91 ? -4.903 6.156 8.598 1.00 87.50 91 GLY A N 1
ATOM 704 C CA . GLY A 1 91 ? -5.571 4.877 8.845 1.00 87.50 91 GLY A CA 1
ATOM 705 C C . GLY A 1 91 ? -6.996 5.055 9.376 1.00 87.50 91 GLY A C 1
ATOM 706 O O . GLY A 1 91 ? -7.919 4.408 8.893 1.00 87.50 91 GLY A O 1
ATOM 707 N N . TYR A 1 92 ? -7.210 5.975 10.321 1.00 83.69 92 TYR A N 1
ATOM 708 C CA . TYR A 1 92 ? -8.548 6.264 10.840 1.00 83.69 92 TYR A CA 1
ATOM 709 C C . TYR A 1 92 ? -9.456 6.918 9.793 1.00 83.69 92 TYR A C 1
ATOM 711 O O . TYR A 1 92 ? -10.626 6.561 9.706 1.00 83.69 92 TYR A O 1
ATOM 719 N N . SER A 1 93 ? -8.935 7.840 8.975 1.00 85.81 93 SER A N 1
ATOM 720 C CA . SER A 1 93 ? -9.689 8.426 7.858 1.00 85.81 93 SER A CA 1
ATOM 721 C C . SER A 1 93 ? -10.173 7.357 6.881 1.00 85.81 93 SER A C 1
ATOM 723 O O . SER A 1 93 ? -11.349 7.361 6.537 1.00 85.81 93 SER A O 1
ATOM 725 N N . LEU A 1 94 ? -9.308 6.405 6.511 1.00 86.19 94 LEU A N 1
ATOM 726 C CA . LEU A 1 94 ? -9.686 5.266 5.673 1.00 86.19 94 LEU A CA 1
ATOM 727 C C . LEU A 1 94 ? -10.810 4.444 6.310 1.00 86.19 94 LEU A C 1
ATOM 729 O O . LEU A 1 94 ? -11.826 4.185 5.671 1.00 86.19 94 LEU A O 1
ATOM 733 N N . LEU A 1 95 ? -10.640 4.056 7.578 1.00 83.25 95 LEU A N 1
ATOM 734 C CA . LEU A 1 95 ? -11.654 3.280 8.288 1.00 83.25 95 LEU A CA 1
ATOM 735 C C . LEU A 1 95 ? -12.973 4.040 8.337 1.00 83.25 95 LEU A C 1
ATOM 737 O O . LEU A 1 95 ? -14.018 3.444 8.112 1.00 83.25 95 LEU A O 1
ATOM 741 N N . LYS A 1 96 ? -12.945 5.349 8.589 1.00 77.81 96 LYS A N 1
ATOM 742 C CA . LYS A 1 96 ? -14.145 6.180 8.560 1.00 77.81 96 LYS A CA 1
ATOM 743 C C . LYS A 1 96 ? -14.789 6.163 7.172 1.00 77.81 96 LYS A C 1
ATOM 745 O O . LYS A 1 96 ? -15.979 5.923 7.085 1.00 77.81 96 LYS A O 1
ATOM 750 N N . GLU A 1 97 ? -14.047 6.374 6.096 1.00 78.44 97 GLU A N 1
ATOM 751 C CA . GLU A 1 97 ? -14.615 6.382 4.740 1.00 78.44 97 GLU A CA 1
ATOM 752 C C . GLU A 1 97 ? -15.242 5.037 4.339 1.00 78.44 97 GLU A C 1
ATOM 754 O O . GLU A 1 97 ? -16.311 5.026 3.735 1.00 78.44 97 GLU A O 1
ATOM 759 N N . GLU A 1 98 ? -14.634 3.910 4.719 1.00 72.50 98 GLU A N 1
ATOM 760 C CA . GLU A 1 98 ? -15.131 2.571 4.367 1.00 72.50 98 GLU A CA 1
ATOM 761 C C . GLU A 1 98 ? -16.188 2.014 5.336 1.00 72.50 98 GLU A C 1
ATOM 763 O O . GLU A 1 98 ? -16.997 1.176 4.942 1.00 72.50 98 GLU A O 1
ATOM 768 N N . SER A 1 99 ? -16.202 2.454 6.600 1.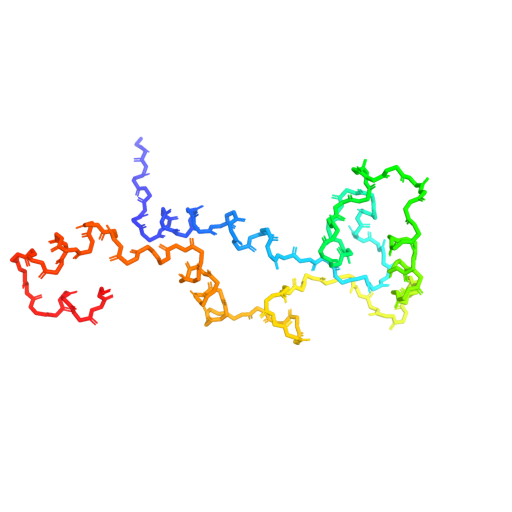00 65.25 99 SER A N 1
ATOM 769 C CA . SER A 1 99 ? -17.107 1.925 7.637 1.00 65.25 99 SER A CA 1
ATOM 770 C C . SER A 1 99 ? -18.197 2.891 8.098 1.00 65.25 99 SER A C 1
ATOM 772 O O . SER A 1 99 ? -19.116 2.467 8.799 1.00 65.25 99 SER A O 1
ATOM 774 N N . TRP A 1 100 ? -18.146 4.174 7.725 1.00 59.94 100 TRP A N 1
ATOM 775 C CA . TRP A 1 100 ? -19.151 5.151 8.143 1.00 59.94 100 TRP A CA 1
ATOM 776 C C . TRP A 1 100 ? -20.444 4.975 7.353 1.00 59.94 100 TRP A C 1
ATOM 778 O O . TRP A 1 100 ? -20.693 5.632 6.344 1.00 59.94 100 TRP A O 1
ATOM 788 N N . ASN A 1 101 ? -21.309 4.102 7.858 1.00 59.53 101 ASN A N 1
ATOM 789 C CA . ASN A 1 101 ? -22.700 4.051 7.453 1.00 59.53 101 ASN A CA 1
ATOM 790 C C . ASN A 1 101 ? -23.514 5.009 8.349 1.00 59.53 101 ASN A C 1
ATOM 792 O O . ASN A 1 101 ? -23.705 4.725 9.530 1.00 59.53 101 ASN A O 1
ATOM 796 N N . PRO A 1 102 ? -24.049 6.131 7.836 1.00 54.47 102 PRO A N 1
ATOM 797 C CA . PRO A 1 102 ? -24.885 7.030 8.637 1.00 54.47 102 PRO A CA 1
ATOM 798 C C . PRO A 1 102 ? -26.193 6.379 9.127 1.00 54.47 102 PRO A C 1
ATOM 800 O O . PRO A 1 102 ? -26.874 6.948 9.976 1.00 54.47 102 PRO A O 1
ATOM 803 N N . LYS A 1 103 ? -26.548 5.190 8.616 1.00 54.59 103 LYS A N 1
ATOM 804 C CA . LYS A 1 103 ? -27.684 4.375 9.071 1.00 54.59 103 LYS A CA 1
ATOM 805 C C . LYS A 1 103 ? -27.297 3.291 10.078 1.00 54.59 103 LYS A C 1
ATOM 807 O O . LYS A 1 103 ? -28.135 2.449 10.384 1.00 54.59 103 LYS A O 1
ATOM 812 N N . ASP A 1 104 ? -26.055 3.255 10.557 1.00 59.91 104 ASP A N 1
ATOM 813 C CA . ASP A 1 104 ? -25.631 2.230 11.507 1.00 59.91 104 ASP A CA 1
ATOM 814 C C . ASP A 1 104 ? -26.318 2.469 12.864 1.00 59.91 104 ASP A C 1
ATOM 816 O O . ASP A 1 104 ? -25.897 3.284 13.692 1.00 59.91 104 ASP A O 1
ATOM 820 N N . GLU A 1 105 ? -27.446 1.783 13.074 1.00 57.03 105 GLU A N 1
ATOM 821 C CA . GLU A 1 105 ? -28.300 1.907 14.261 1.00 57.03 105 GLU A CA 1
ATOM 822 C C . GLU A 1 105 ? -27.564 1.544 15.557 1.00 57.03 105 GLU A C 1
ATOM 824 O O . GLU A 1 105 ? -27.981 1.950 16.644 1.00 57.03 105 GLU A O 1
ATOM 829 N N . ILE A 1 106 ? -26.427 0.848 15.446 1.00 62.66 106 ILE A N 1
ATOM 830 C CA . ILE A 1 106 ? -25.509 0.552 16.549 1.00 62.66 106 ILE A CA 1
ATOM 831 C C . ILE A 1 106 ? -25.095 1.841 17.265 1.00 62.66 106 ILE A C 1
ATOM 833 O O . ILE A 1 106 ? -25.115 1.886 18.496 1.00 62.66 106 ILE A O 1
ATOM 837 N N . TRP A 1 107 ? -24.804 2.917 16.528 1.00 57.41 107 TRP A N 1
ATOM 838 C CA . TRP A 1 107 ? -24.438 4.193 17.142 1.00 57.41 107 TRP A CA 1
ATOM 839 C C . TRP A 1 107 ? -25.617 4.829 17.872 1.00 57.41 107 TRP A C 1
ATOM 841 O O . TRP A 1 107 ? -25.431 5.357 18.962 1.00 57.41 107 TRP A O 1
ATOM 851 N N . ASN A 1 108 ? -26.847 4.707 17.362 1.00 59.66 108 ASN A N 1
ATOM 852 C CA . ASN A 1 108 ? -28.034 5.189 18.075 1.00 59.66 108 ASN A CA 1
ATOM 853 C C . ASN A 1 108 ? -28.217 4.483 19.424 1.00 59.66 108 ASN A C 1
ATOM 855 O O . ASN A 1 108 ? -28.608 5.125 20.398 1.00 59.66 108 ASN A O 1
ATOM 859 N N . VAL A 1 109 ? -27.915 3.185 19.503 1.00 63.72 109 VAL A N 1
ATOM 860 C CA . VAL A 1 109 ? -27.955 2.421 20.758 1.00 63.72 109 VAL A CA 1
ATOM 861 C C . VAL A 1 109 ? -26.848 2.872 21.710 1.00 63.72 109 VAL A C 1
ATOM 863 O O . VAL A 1 109 ? -27.116 3.100 22.888 1.00 63.72 109 VAL A O 1
ATOM 866 N N . VAL A 1 110 ? -25.628 3.070 21.208 1.00 62.91 110 VAL A N 1
ATOM 867 C CA . VAL A 1 110 ? -24.488 3.543 22.010 1.00 62.91 110 VAL A CA 1
ATOM 868 C C . VAL A 1 110 ? -24.726 4.961 22.549 1.00 62.91 110 VAL A C 1
ATOM 870 O O . VAL A 1 110 ? -24.527 5.202 23.739 1.00 62.91 110 VAL A O 1
ATOM 873 N N . TRP A 1 111 ? -25.242 5.879 21.726 1.00 61.34 111 TRP A N 1
ATOM 874 C CA . TRP A 1 111 ? -25.581 7.250 22.130 1.00 61.34 111 TRP A CA 1
ATOM 875 C C . TRP A 1 111 ? -26.755 7.310 23.118 1.00 61.34 111 TRP A C 1
ATOM 877 O O . TRP A 1 111 ? -26.781 8.176 23.997 1.00 61.34 111 TRP A O 1
ATOM 887 N N . LYS A 1 112 ? -27.714 6.380 23.016 1.00 67.50 112 LYS A N 1
ATOM 888 C CA . LYS A 1 112 ? -28.869 6.273 23.926 1.00 67.50 112 LYS A CA 1
ATOM 889 C C . LYS A 1 112 ? -28.584 5.465 25.193 1.00 67.50 112 LYS A C 1
ATOM 891 O O . LYS A 1 112 ? -29.388 5.524 26.122 1.00 67.50 112 LYS A O 1
ATOM 896 N N . ALA A 1 113 ? -27.462 4.748 25.270 1.00 65.06 113 ALA A N 1
ATOM 897 C CA . ALA A 1 113 ? -27.130 3.937 26.433 1.00 65.06 113 ALA A CA 1
ATOM 898 C C . ALA A 1 113 ? -27.001 4.821 27.696 1.00 65.06 113 ALA A C 1
ATOM 900 O O . ALA A 1 113 ? -26.312 5.855 27.668 1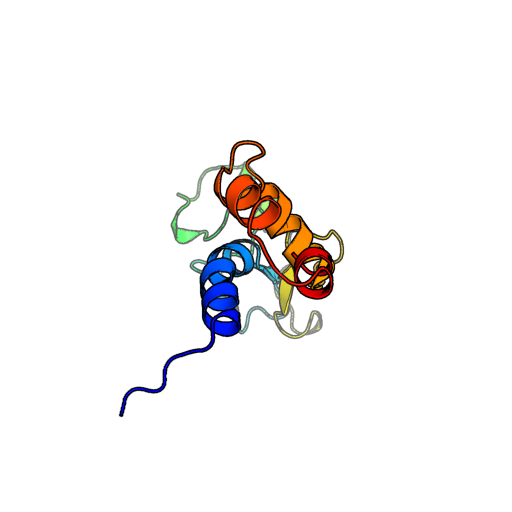.00 65.06 113 ALA A O 1
ATOM 901 N N . PRO A 1 114 ? -27.669 4.462 28.808 1.00 59.34 114 PRO A N 1
ATOM 902 C CA . PRO A 1 114 ? -27.490 5.141 30.082 1.00 59.34 114 PRO A CA 1
ATOM 903 C C . PRO A 1 114 ? -26.110 4.780 30.637 1.00 59.34 114 PRO A C 1
ATOM 905 O O . PRO A 1 114 ? -25.830 3.627 30.958 1.00 59.34 114 PRO A O 1
ATOM 908 N N . GLY A 1 115 ? -25.225 5.768 30.722 1.00 64.69 115 GLY A N 1
ATOM 909 C CA . GLY A 1 115 ? -23.868 5.578 31.214 1.00 64.69 115 GLY A CA 1
ATOM 910 C C . GLY A 1 115 ? -23.213 6.903 31.603 1.00 64.69 115 GLY A C 1
ATOM 911 O O . GLY A 1 115 ? -23.690 7.966 31.194 1.00 64.69 115 GLY A O 1
ATOM 912 N N . PRO A 1 116 ? -22.131 6.867 32.401 1.00 64.44 116 PRO A N 1
ATOM 913 C CA . PRO A 1 116 ? -21.430 8.069 32.838 1.00 64.44 116 PRO A CA 1
ATOM 914 C C . PRO A 1 116 ? -20.991 8.913 31.638 1.00 64.44 116 PRO A C 1
ATOM 916 O O . PRO A 1 116 ? -20.405 8.386 30.692 1.00 64.44 116 PRO A O 1
ATOM 919 N N . GLN A 1 117 ? -21.216 10.229 31.690 1.00 59.59 117 GLN A N 1
ATOM 920 C CA . GLN A 1 117 ? -20.911 11.168 30.595 1.00 59.59 117 GLN A CA 1
ATOM 921 C C . GLN A 1 117 ? -19.484 11.044 30.045 1.00 59.59 117 GLN A C 1
ATOM 923 O O . GLN A 1 117 ? -19.266 11.226 28.854 1.00 59.59 117 GLN A O 1
ATOM 928 N N . ARG A 1 118 ? -18.522 10.645 30.885 1.00 50.94 118 ARG A N 1
ATOM 929 C CA . ARG A 1 118 ? -17.123 10.444 30.485 1.00 50.94 118 ARG A CA 1
ATOM 930 C C . ARG A 1 118 ? -16.936 9.328 29.458 1.00 50.94 118 ARG A C 1
ATOM 932 O O . ARG A 1 118 ? -16.010 9.410 28.669 1.00 50.94 118 ARG A O 1
ATOM 939 N N . VAL A 1 119 ? -17.800 8.315 29.444 1.00 56.47 119 VAL A N 1
ATOM 940 C CA . VAL A 1 119 ? -17.762 7.238 28.443 1.00 56.47 119 VAL A CA 1
ATOM 941 C C . VAL A 1 119 ? -18.358 7.715 27.116 1.00 56.47 119 VAL A C 1
ATOM 943 O O . VAL A 1 119 ? -17.845 7.354 26.069 1.00 56.47 119 VAL A O 1
ATOM 946 N N . ARG A 1 120 ? -19.355 8.611 27.145 1.00 54.47 120 ARG A N 1
ATOM 947 C CA . ARG A 1 120 ? -19.955 9.208 25.935 1.00 54.47 120 ARG A CA 1
ATOM 948 C C . ARG A 1 120 ? -19.015 10.130 25.153 1.00 54.47 120 ARG A C 1
ATOM 950 O O . ARG A 1 120 ? -19.321 10.460 24.022 1.00 54.47 120 ARG A O 1
ATOM 957 N N . GLN A 1 121 ? -17.918 10.586 25.752 1.00 55.56 121 GLN A N 1
ATOM 958 C CA . GLN A 1 121 ? -17.033 11.577 25.133 1.00 55.56 121 GLN A CA 1
ATOM 959 C C . GLN A 1 121 ? -15.908 10.961 24.283 1.00 55.56 121 GLN A C 1
ATOM 961 O O . GLN A 1 121 ? -15.254 11.678 23.534 1.00 55.56 121 GLN A O 1
ATOM 966 N N . PHE A 1 122 ? -15.667 9.654 24.424 1.00 47.22 122 PHE A N 1
ATOM 967 C CA . PHE A 1 122 ? -14.607 8.915 23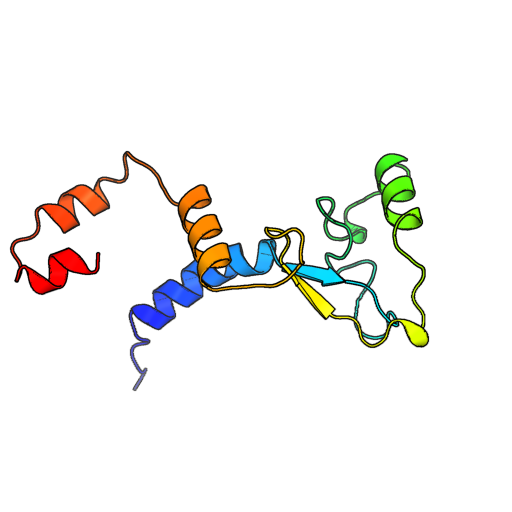.720 1.00 47.22 122 PHE A CA 1
ATOM 968 C C . PHE A 1 122 ? -15.135 7.967 22.636 1.00 47.22 122 PHE A C 1
ATOM 970 O O . PHE A 1 122 ? -14.340 7.269 22.007 1.00 47.22 122 PHE A O 1
ATOM 977 N N . ILE A 1 123 ? -16.455 7.908 22.466 1.00 49.53 123 ILE A N 1
ATOM 978 C CA . ILE A 1 123 ? -17.156 7.073 21.4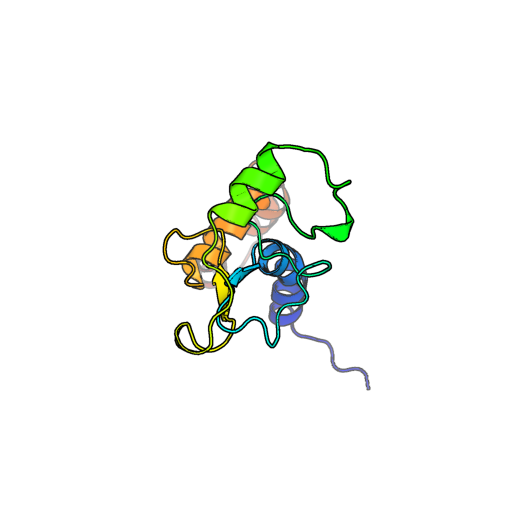89 1.00 49.53 123 ILE A CA 1
ATOM 979 C C . ILE A 1 123 ? -17.713 8.007 20.417 1.00 49.53 123 ILE A C 1
ATOM 981 O O . ILE A 1 123 ? -17.587 7.665 19.224 1.00 49.53 123 ILE A O 1
#

Foldseek 3Di:
DDDDDDPVVVVCVVLVVLQVVQKAKQAEQCPPDPQQQGHHQPPPGHNVVPDPDDVVSVVRVVVRDDHDVVSPHIDIFGNQDPVSDDDPVSSVVSCCVVPVDVPPCVVVCVCPDDDDVVVVVVD

pLDDT: mean 78.89, std 12.74, range [41.47, 92.69]